Protein AF-A0A2U1S8W3-F1 (afdb_monomer_lite)

Organism: NCBI:txid190976

Foldseek 3Di:
DDPDDDDPPPPDQAPQAQFWKWKAKPNDIDTFGAHRRNDTDDDDDDDFDKIKMWIDGDPDIDIDIDGHHDD

Structure (mmCIF, N/CA/C/O backbone):
data_AF-A0A2U1S8W3-F1
#
_entry.id   AF-A0A2U1S8W3-F1
#
loop_
_atom_site.group_PDB
_atom_site.id
_atom_site.type_symbol
_atom_site.label_atom_id
_atom_site.label_alt_id
_atom_site.label_comp_id
_atom_site.label_asym_id
_atom_site.label_entity_id
_atom_site.label_seq_id
_atom_site.pdbx_PDB_ins_code
_atom_site.Cartn_x
_atom_site.Cartn_y
_atom_site.Cartn_z
_atom_site.occupancy
_atom_site.B_iso_or_equiv
_atom_site.auth_seq_id
_atom_site.auth_comp_id
_atom_site.auth_asym_id
_atom_site.auth_atom_id
_atom_site.pdbx_PDB_model_num
ATOM 1 N N . MET A 1 1 ? 46.338 1.115 -22.346 1.00 47.25 1 MET A N 1
ATOM 2 C CA . MET A 1 1 ? 44.895 0.799 -22.418 1.00 47.25 1 MET A CA 1
ATOM 3 C C . MET A 1 1 ? 44.224 1.450 -21.224 1.00 47.25 1 MET A C 1
ATOM 5 O O . MET A 1 1 ? 44.636 1.178 -20.106 1.00 47.25 1 MET A O 1
ATOM 9 N N . ASN A 1 2 ? 43.279 2.358 -21.462 1.00 41.34 2 ASN A N 1
ATOM 10 C CA . ASN A 1 2 ? 42.504 3.006 -20.406 1.00 41.34 2 ASN A CA 1
ATOM 11 C C . ASN A 1 2 ? 41.436 2.011 -19.931 1.00 41.34 2 ASN A C 1
ATOM 13 O O . ASN A 1 2 ? 40.555 1.655 -20.711 1.00 41.34 2 ASN A O 1
ATOM 17 N N . VAL A 1 3 ? 41.530 1.530 -18.692 1.00 52.12 3 VAL A N 1
ATOM 18 C CA . VAL A 1 3 ? 40.510 0.659 -18.086 1.00 52.12 3 VAL A CA 1
ATOM 19 C C . VAL A 1 3 ? 39.401 1.524 -17.488 1.00 52.12 3 VAL A C 1
ATOM 21 O O . VAL A 1 3 ? 39.311 1.728 -16.285 1.00 52.12 3 VAL A O 1
ATOM 24 N N . ASN A 1 4 ? 38.567 2.089 -18.358 1.00 54.78 4 ASN A N 1
ATOM 25 C CA . ASN A 1 4 ? 37.321 2.719 -17.936 1.00 54.78 4 ASN A CA 1
ATOM 26 C C . ASN A 1 4 ? 36.245 1.640 -17.780 1.00 54.78 4 ASN A C 1
ATOM 28 O O . ASN A 1 4 ? 36.024 0.879 -18.719 1.00 54.78 4 ASN A O 1
ATOM 32 N N . GLY A 1 5 ? 35.520 1.641 -16.658 1.00 57.50 5 GLY A N 1
ATOM 33 C CA . GLY A 1 5 ? 34.145 1.131 -16.674 1.00 57.50 5 GLY A CA 1
ATOM 34 C C . GLY A 1 5 ? 33.773 0.062 -15.654 1.00 57.50 5 GLY A C 1
ATOM 35 O O . GLY A 1 5 ? 33.095 -0.893 -16.013 1.00 57.50 5 GLY A O 1
ATOM 36 N N . VAL A 1 6 ? 34.113 0.243 -14.378 1.00 58.09 6 VAL A N 1
ATOM 37 C CA . VAL A 1 6 ? 33.286 -0.340 -13.311 1.00 58.09 6 VAL A CA 1
ATOM 38 C C . VAL A 1 6 ? 32.625 0.767 -12.509 1.00 58.09 6 VAL A C 1
ATOM 40 O O . VAL A 1 6 ? 33.198 1.385 -11.619 1.00 58.09 6 VAL A O 1
ATOM 43 N N . SER A 1 7 ? 31.368 1.000 -12.846 1.00 54.66 7 SER A N 1
ATOM 44 C CA . SER A 1 7 ? 30.349 1.404 -11.892 1.00 54.66 7 SER A CA 1
ATOM 45 C C . SER A 1 7 ? 29.159 0.506 -12.204 1.00 54.66 7 SER A C 1
ATOM 47 O O . SER A 1 7 ? 28.534 0.712 -13.242 1.00 54.66 7 SER A O 1
ATOM 49 N N . PRO A 1 8 ? 28.880 -0.544 -11.412 1.00 50.78 8 PRO A N 1
ATOM 50 C CA . PRO A 1 8 ? 27.614 -1.244 -11.533 1.00 50.78 8 PRO A CA 1
ATOM 51 C C . PRO A 1 8 ? 26.520 -0.240 -11.172 1.00 50.78 8 PRO A C 1
ATOM 53 O O . PRO A 1 8 ? 26.265 0.046 -10.004 1.00 50.78 8 PRO A O 1
ATOM 56 N N . THR A 1 9 ? 25.917 0.366 -12.187 1.00 54.34 9 THR A N 1
ATOM 57 C CA . THR A 1 9 ? 24.664 1.086 -12.028 1.00 54.34 9 THR A CA 1
ATOM 58 C C . THR A 1 9 ? 23.605 0.023 -11.800 1.00 54.34 9 THR A C 1
ATOM 60 O O . THR A 1 9 ? 23.253 -0.724 -12.711 1.00 54.34 9 THR A O 1
ATOM 63 N N . PHE A 1 10 ? 23.139 -0.098 -10.560 1.00 53.00 10 PHE A N 1
ATOM 64 C CA . PHE A 1 10 ? 21.920 -0.841 -10.283 1.00 53.00 10 PHE A CA 1
ATOM 65 C C . PHE A 1 10 ? 20.777 -0.088 -10.972 1.00 53.00 10 PHE A C 1
ATOM 67 O O . PHE A 1 10 ? 20.304 0.940 -10.490 1.00 53.00 10 PHE A O 1
ATOM 74 N N . GLU A 1 11 ? 20.399 -0.574 -12.151 1.00 55.09 11 GLU A N 1
ATOM 75 C CA . GLU A 1 11 ? 19.174 -0.214 -12.856 1.00 55.09 11 GLU A CA 1
ATOM 76 C C . GLU A 1 11 ? 17.985 -0.469 -11.925 1.00 55.09 11 GLU A C 1
ATOM 78 O O . GLU A 1 11 ? 17.586 -1.615 -11.745 1.00 55.09 11 GLU A O 1
ATOM 83 N N . SER A 1 12 ? 17.462 0.577 -11.279 1.00 50.16 12 SER A N 1
ATOM 84 C CA . SER 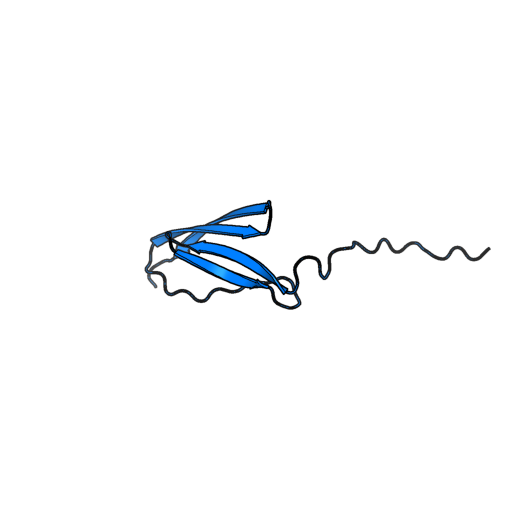A 1 12 ? 16.056 0.675 -10.847 1.00 50.16 12 SER A CA 1
ATOM 85 C C . SER A 1 12 ? 15.792 2.009 -10.131 1.00 50.16 12 SER A C 1
ATOM 87 O O . SER A 1 12 ? 15.349 2.029 -8.983 1.00 50.16 12 SER A O 1
ATOM 89 N N . SER A 1 13 ? 16.046 3.150 -10.775 1.00 49.03 13 SER A N 1
ATOM 90 C CA . SER A 1 13 ? 15.633 4.458 -10.227 1.00 49.03 13 SER A CA 1
ATOM 91 C C . SER A 1 13 ? 14.378 5.043 -10.891 1.00 49.03 13 SER A C 1
ATOM 93 O O . SER A 1 13 ? 14.000 6.174 -10.598 1.00 49.03 13 SER A O 1
ATOM 95 N N . SER A 1 14 ? 13.696 4.282 -11.756 1.00 54.56 14 SER A N 1
ATOM 96 C CA . SER A 1 14 ? 12.517 4.763 -12.499 1.00 54.56 14 SER A CA 1
ATOM 97 C C . SER A 1 14 ? 11.576 3.657 -13.008 1.00 54.56 14 SER A C 1
ATOM 99 O O . SER A 1 14 ? 10.786 3.893 -13.917 1.00 54.56 14 SER A O 1
ATOM 101 N N . SER A 1 15 ? 11.605 2.456 -12.425 1.00 64.00 15 SER A N 1
ATOM 102 C CA . SER A 1 15 ? 10.880 1.279 -12.943 1.00 64.00 15 SER A CA 1
ATOM 103 C C . SER A 1 15 ? 9.363 1.286 -12.722 1.00 64.00 15 SER A C 1
ATOM 105 O O . SER A 1 15 ? 8.683 0.390 -13.207 1.00 64.00 15 SER A O 1
ATOM 107 N N . LEU A 1 16 ? 8.818 2.287 -12.025 1.00 65.50 16 LEU A N 1
ATOM 108 C CA . LEU A 1 16 ? 7.383 2.387 -11.759 1.00 65.50 16 LEU A CA 1
ATOM 109 C C . LEU A 1 16 ? 6.844 3.811 -11.904 1.00 65.50 16 LEU A C 1
ATOM 111 O O . LEU A 1 16 ? 5.843 4.103 -11.279 1.00 65.50 16 LEU A O 1
ATOM 115 N N . LYS A 1 17 ? 7.469 4.746 -12.629 1.00 78.31 17 LYS A N 1
ATOM 116 C CA . LYS A 1 17 ? 6.920 6.115 -12.771 1.00 78.31 17 LYS A CA 1
ATOM 117 C C . LYS A 1 17 ? 5.759 6.144 -13.770 1.00 78.31 17 LYS A C 1
ATOM 119 O O . LYS A 1 17 ? 5.940 5.738 -14.909 1.00 78.31 17 LYS A O 1
ATOM 124 N N . GLY A 1 18 ? 4.627 6.747 -13.395 1.00 79.06 18 GLY A N 1
ATOM 125 C CA . GLY A 1 18 ? 3.475 6.895 -14.298 1.00 79.06 18 GLY A CA 1
ATOM 126 C C . GLY A 1 18 ? 2.689 5.600 -14.516 1.00 79.06 18 GLY A C 1
ATOM 127 O O . GLY A 1 18 ? 1.812 5.543 -15.373 1.00 79.06 18 GLY A O 1
ATOM 128 N N . GLU A 1 19 ? 2.986 4.580 -13.720 1.00 86.31 19 GLU A N 1
ATOM 129 C CA . GLU A 1 19 ? 2.336 3.283 -13.745 1.00 86.31 19 GLU A CA 1
ATOM 130 C C . GLU A 1 19 ? 1.027 3.317 -12.958 1.00 86.31 19 GLU A C 1
ATOM 132 O O . GLU A 1 19 ? 0.914 3.967 -11.915 1.00 86.31 19 GLU A O 1
ATOM 137 N N . THR A 1 20 ? 0.022 2.597 -13.451 1.00 88.94 20 THR A N 1
ATOM 138 C CA . THR A 1 20 ? -1.271 2.497 -12.766 1.00 88.94 20 THR A CA 1
ATOM 139 C C . THR A 1 20 ? -1.256 1.323 -11.800 1.00 88.94 20 THR A C 1
ATOM 141 O O . THR A 1 20 ? -1.212 0.165 -12.208 1.00 88.94 20 THR A O 1
ATOM 144 N N . VAL A 1 21 ? -1.350 1.622 -10.510 1.00 89.50 21 VAL A N 1
ATOM 145 C CA . VAL A 1 21 ? -1.472 0.635 -9.436 1.00 89.50 21 VAL A CA 1
ATOM 146 C C . VAL A 1 21 ? -2.923 0.582 -8.986 1.00 89.50 21 VAL A C 1
ATOM 148 O O . VAL A 1 21 ? -3.531 1.615 -8.696 1.00 89.50 21 VAL A O 1
ATOM 151 N N . THR A 1 22 ? -3.478 -0.623 -8.898 1.00 91.44 22 THR A N 1
ATOM 152 C CA . THR A 1 22 ? -4.834 -0.842 -8.388 1.00 91.44 22 THR A CA 1
ATOM 153 C C . THR A 1 22 ? -4.759 -1.339 -6.953 1.00 91.44 22 THR A C 1
ATOM 155 O O . THR A 1 22 ? -4.179 -2.391 -6.683 1.00 91.44 22 THR A O 1
ATOM 158 N N . MET A 1 23 ? -5.338 -0.579 -6.029 1.00 91.50 23 MET A N 1
ATOM 159 C CA . MET A 1 23 ? -5.372 -0.876 -4.601 1.00 91.50 23 MET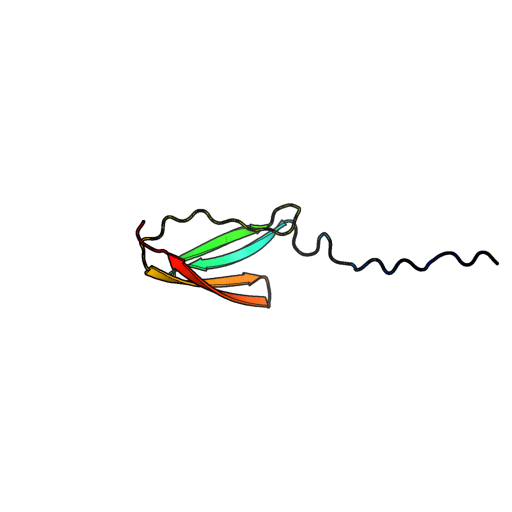 A CA 1
ATOM 160 C C . MET A 1 23 ? -6.792 -1.220 -4.169 1.00 91.50 23 MET A C 1
ATOM 162 O O . MET A 1 23 ? -7.694 -0.405 -4.318 1.00 91.50 23 MET A O 1
ATOM 166 N N . ASN A 1 24 ? -6.993 -2.405 -3.610 1.00 89.75 24 ASN A N 1
ATOM 167 C CA . ASN A 1 24 ? -8.239 -2.786 -2.964 1.00 89.75 24 ASN A CA 1
ATOM 168 C C . ASN A 1 24 ? -8.141 -2.498 -1.463 1.00 89.75 24 ASN A C 1
ATOM 170 O O . ASN A 1 24 ? -7.269 -3.049 -0.786 1.00 89.75 24 ASN A O 1
ATOM 174 N N . VAL A 1 25 ? -9.039 -1.659 -0.951 1.00 89.12 25 VAL A N 1
ATOM 175 C CA . VAL A 1 25 ? -9.147 -1.324 0.473 1.00 89.12 25 VAL A CA 1
ATOM 176 C C . VAL A 1 25 ? -10.583 -1.575 0.912 1.00 89.12 25 VAL A C 1
ATOM 178 O O . VAL A 1 25 ? -11.503 -0.936 0.412 1.00 89.12 25 VAL A O 1
ATOM 181 N N . ASN A 1 26 ? -10.786 -2.520 1.835 1.00 84.69 26 ASN A N 1
ATOM 182 C CA . ASN A 1 26 ? -12.114 -2.878 2.356 1.00 84.69 26 ASN A CA 1
ATOM 183 C C . ASN A 1 26 ? -13.159 -3.229 1.264 1.00 84.69 26 ASN A C 1
ATOM 185 O O . ASN A 1 26 ? -14.345 -2.953 1.418 1.00 84.69 26 ASN A O 1
ATOM 189 N N . GLY A 1 27 ? -12.719 -3.798 0.135 1.00 85.19 27 GLY A N 1
ATOM 190 C CA . GLY A 1 27 ? -13.585 -4.139 -1.002 1.00 85.19 27 GLY A CA 1
ATOM 191 C C . GLY A 1 27 ? -13.795 -3.010 -2.019 1.00 85.19 27 GLY A C 1
ATOM 192 O O . GLY A 1 27 ? -14.446 -3.235 -3.038 1.00 85.19 27 GLY A O 1
ATOM 193 N N . VAL A 1 28 ? -13.241 -1.816 -1.782 1.00 87.94 28 VAL A N 1
ATOM 194 C CA . VAL A 1 28 ? -13.268 -0.693 -2.727 1.00 87.94 28 VAL A CA 1
ATOM 195 C C . VAL A 1 28 ? -11.958 -0.651 -3.511 1.00 87.94 28 VAL A C 1
ATOM 197 O O . VAL A 1 28 ? -10.875 -0.593 -2.924 1.00 87.94 28 VAL A O 1
ATOM 200 N N . LEU A 1 29 ? -12.050 -0.661 -4.845 1.00 91.06 29 LEU A N 1
ATOM 201 C CA . LEU A 1 29 ? -10.891 -0.552 -5.730 1.00 91.06 29 LEU A CA 1
ATOM 202 C C . LEU A 1 29 ? -10.548 0.913 -6.023 1.00 91.06 29 LEU A C 1
ATOM 204 O O . LEU A 1 29 ? -11.390 1.694 -6.462 1.00 91.06 29 LEU A O 1
ATOM 208 N N . TYR A 1 30 ? -9.274 1.251 -5.857 1.00 90.25 30 TYR A N 1
ATOM 209 C CA . TYR A 1 30 ? -8.696 2.558 -6.130 1.00 90.25 30 TYR A CA 1
ATOM 210 C C . TYR A 1 30 ? -7.543 2.429 -7.120 1.00 90.25 30 TYR A C 1
ATOM 212 O O . TYR A 1 30 ? -6.512 1.837 -6.806 1.00 90.25 30 TYR A O 1
ATOM 220 N N . SER A 1 31 ? -7.672 3.048 -8.290 1.00 92.31 31 SER A N 1
ATOM 221 C CA . SER A 1 31 ? -6.575 3.152 -9.255 1.00 92.31 31 SER A CA 1
ATOM 222 C C . SER A 1 31 ? -5.784 4.433 -9.003 1.00 92.31 31 SER A C 1
ATOM 224 O O . SER A 1 31 ? -6.344 5.533 -9.017 1.00 92.31 31 SER A O 1
ATOM 226 N N . LYS A 1 32 ? -4.480 4.311 -8.751 1.00 91.56 32 LYS A N 1
ATOM 227 C CA . LYS A 1 32 ? -3.572 5.448 -8.562 1.00 91.56 32 LYS A CA 1
ATOM 228 C C . LYS A 1 32 ? -2.389 5.347 -9.503 1.00 91.56 32 LYS A C 1
ATOM 230 O O . LYS A 1 32 ? -1.808 4.283 -9.672 1.00 91.56 32 LYS A O 1
ATOM 235 N N . ILE A 1 33 ? -2.033 6.491 -10.072 1.00 88.94 33 ILE A N 1
ATOM 236 C CA . ILE A 1 33 ? -0.831 6.636 -10.880 1.00 88.94 33 ILE A CA 1
ATOM 237 C C . ILE A 1 33 ? 0.322 6.957 -9.936 1.00 88.94 33 ILE A C 1
ATOM 239 O O . ILE A 1 33 ? 0.223 7.851 -9.090 1.00 88.94 33 ILE A O 1
ATOM 243 N N . THR A 1 34 ? 1.403 6.211 -10.062 1.00 88.50 34 THR A N 1
ATOM 244 C CA . THR A 1 34 ? 2.640 6.440 -9.322 1.00 88.50 34 THR A CA 1
ATOM 245 C C . THR A 1 34 ? 3.332 7.724 -9.777 1.00 88.50 34 THR A C 1
ATOM 247 O O . THR A 1 34 ? 3.381 8.074 -10.959 1.00 88.50 34 THR A O 1
ATOM 250 N N . ASN A 1 35 ? 3.906 8.448 -8.822 1.00 84.69 35 ASN A N 1
ATOM 251 C CA . ASN A 1 35 ? 4.639 9.678 -9.100 1.00 84.69 35 ASN A CA 1
ATOM 252 C C . ASN A 1 35 ? 6.038 9.405 -9.695 1.00 84.69 35 ASN A C 1
ATOM 254 O O . ASN A 1 35 ? 6.410 8.270 -9.989 1.00 84.69 35 ASN A O 1
ATOM 258 N N . ALA A 1 36 ? 6.843 10.461 -9.860 1.00 84.94 36 ALA A N 1
ATOM 259 C CA . ALA A 1 36 ? 8.195 10.370 -10.420 1.00 84.94 36 ALA A CA 1
ATOM 260 C C . ALA A 1 36 ? 9.149 9.435 -9.656 1.00 84.94 36 ALA A C 1
ATOM 262 O O . ALA A 1 36 ? 10.112 8.959 -10.249 1.00 84.94 36 ALA A O 1
ATOM 263 N N . ASN A 1 37 ? 8.848 9.148 -8.389 1.00 82.88 37 ASN A N 1
ATOM 264 C CA . ASN A 1 37 ? 9.612 8.252 -7.526 1.00 82.88 37 ASN A CA 1
ATOM 265 C C . ASN A 1 37 ? 8.992 6.843 -7.445 1.00 82.88 37 ASN A C 1
ATOM 267 O O . ASN A 1 37 ? 9.402 6.049 -6.606 1.00 82.88 37 ASN A O 1
ATOM 271 N N . GLY A 1 38 ? 7.969 6.537 -8.255 1.00 81.75 38 GLY A N 1
ATOM 272 C CA . GLY A 1 38 ? 7.257 5.256 -8.203 1.00 81.75 38 GLY A CA 1
ATOM 273 C C . GLY A 1 38 ? 6.276 5.123 -7.032 1.00 81.75 38 GLY A C 1
ATOM 274 O O . GLY A 1 38 ? 5.820 4.023 -6.740 1.00 81.75 38 GLY A O 1
ATOM 275 N N . ILE A 1 39 ? 5.934 6.221 -6.348 1.00 83.31 39 ILE A N 1
ATOM 276 C CA . ILE A 1 39 ? 5.063 6.194 -5.164 1.00 83.31 39 ILE A CA 1
ATOM 277 C C . ILE A 1 39 ? 3.625 6.515 -5.577 1.00 83.31 39 ILE A C 1
ATOM 279 O O . ILE A 1 39 ? 3.356 7.586 -6.124 1.00 83.31 39 ILE A O 1
ATOM 283 N N . ALA A 1 40 ? 2.696 5.607 -5.278 1.00 85.25 40 ALA A N 1
ATOM 284 C CA . ALA A 1 40 ? 1.258 5.852 -5.337 1.00 85.25 40 ALA A CA 1
ATOM 285 C C . ALA A 1 40 ? 0.730 6.181 -3.932 1.00 85.25 40 ALA A C 1
ATOM 287 O O . ALA A 1 40 ? 1.032 5.478 -2.969 1.00 85.25 40 ALA A O 1
ATOM 288 N N . SER A 1 41 ? -0.070 7.240 -3.812 1.00 85.81 41 SER A N 1
ATOM 289 C CA . SER A 1 41 ? -0.657 7.666 -2.536 1.00 85.81 41 SER A CA 1
ATOM 290 C C . SER A 1 41 ? -2.182 7.687 -2.620 1.00 85.81 41 SER A C 1
ATOM 292 O O . SER A 1 41 ? -2.767 8.136 -3.611 1.00 85.81 41 SER A O 1
ATOM 294 N N . LEU A 1 42 ? -2.832 7.206 -1.562 1.00 85.75 42 LEU A N 1
ATOM 295 C CA . LEU A 1 42 ? -4.281 7.164 -1.420 1.00 85.75 42 LEU A CA 1
ATOM 296 C C . LEU A 1 42 ? -4.665 7.841 -0.103 1.00 85.75 42 LEU A C 1
ATOM 298 O O . LEU A 1 42 ? -4.233 7.406 0.957 1.00 85.75 42 LEU A O 1
ATOM 302 N N . ASN A 1 43 ? -5.476 8.894 -0.191 1.00 86.88 43 ASN A N 1
ATOM 303 C CA . ASN A 1 43 ? -6.142 9.474 0.971 1.00 86.88 43 ASN A CA 1
ATOM 304 C C . ASN A 1 43 ? -7.464 8.729 1.164 1.00 86.88 43 ASN A C 1
ATOM 306 O O . ASN A 1 43 ? -8.254 8.648 0.220 1.00 86.88 43 ASN A O 1
ATOM 310 N N . ILE A 1 44 ? -7.667 8.160 2.348 1.00 84.69 44 ILE A N 1
ATOM 311 C CA . ILE A 1 44 ? -8.880 7.438 2.719 1.00 84.69 44 ILE A CA 1
ATOM 312 C C . ILE A 1 44 ? -9.157 7.658 4.203 1.00 84.69 44 ILE A C 1
ATOM 314 O O . ILE A 1 44 ? -8.259 7.508 5.031 1.00 84.69 44 ILE A O 1
ATOM 318 N N . ASP A 1 45 ? -10.404 7.986 4.522 1.00 86.25 45 ASP A N 1
ATOM 319 C CA . ASP A 1 45 ? -10.877 8.081 5.896 1.00 86.25 45 ASP A CA 1
ATOM 320 C C . ASP A 1 45 ? -11.392 6.707 6.323 1.00 86.25 45 ASP A C 1
ATOM 322 O O . ASP A 1 45 ? -12.439 6.240 5.868 1.00 86.25 45 ASP A O 1
ATOM 326 N N . LEU A 1 46 ? -10.612 6.024 7.158 1.00 84.94 46 LEU A N 1
ATOM 327 C CA . LEU A 1 46 ? -10.973 4.729 7.722 1.00 84.94 46 LEU A CA 1
ATOM 328 C C . LEU A 1 46 ? -11.322 4.899 9.193 1.00 84.94 46 LEU A C 1
ATOM 330 O O . LEU A 1 46 ? -10.600 5.554 9.944 1.00 84.94 46 LEU A O 1
ATOM 334 N N . LEU A 1 47 ? -12.417 4.263 9.603 1.00 88.31 47 LEU A N 1
ATOM 335 C CA . LEU A 1 47 ? -12.727 4.119 11.017 1.00 88.31 47 LEU A CA 1
ATOM 336 C C . LEU A 1 47 ? -11.654 3.255 11.701 1.00 88.31 47 LEU A C 1
ATOM 338 O O . LEU A 1 47 ? -10.947 2.490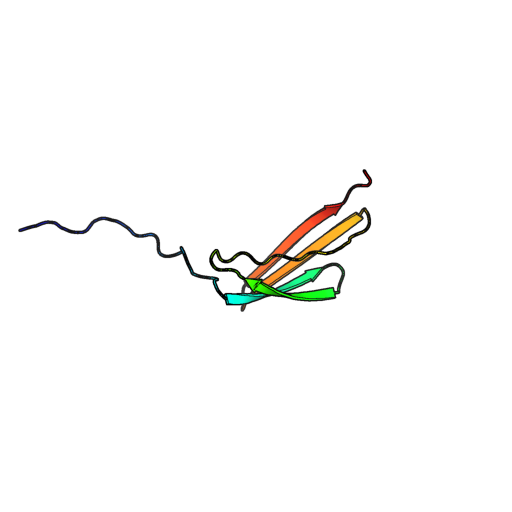 11.039 1.00 88.31 47 LEU A O 1
ATOM 342 N N . PRO A 1 48 ? -11.512 3.343 13.026 1.00 91.31 48 PRO A N 1
ATOM 343 C CA . PRO A 1 48 ? -10.629 2.452 13.757 1.00 91.31 48 PRO A CA 1
ATOM 344 C C . PRO A 1 48 ? -10.986 0.981 13.541 1.00 91.31 48 PRO A C 1
ATOM 346 O O . PRO A 1 48 ? -12.145 0.572 13.597 1.00 91.31 48 PRO A O 1
ATOM 349 N N . GLY A 1 49 ? -9.969 0.172 13.261 1.00 90.00 49 GLY A N 1
ATOM 350 C CA . GLY A 1 49 ? -10.150 -1.200 12.814 1.00 90.00 49 GLY A CA 1
ATOM 351 C C . GLY A 1 49 ? -8.911 -1.776 12.140 1.00 90.00 49 GLY A C 1
ATOM 352 O O . GLY A 1 49 ? -7.873 -1.124 12.007 1.00 90.00 49 GLY A O 1
ATOM 353 N N . LYS A 1 50 ? -9.014 -3.039 11.719 1.00 90.94 50 LYS A N 1
ATOM 354 C CA . LYS A 1 50 ? -7.976 -3.731 10.947 1.00 90.94 50 LYS A CA 1
ATOM 355 C C . LYS A 1 50 ? -8.437 -3.886 9.509 1.00 90.94 50 LYS A C 1
ATOM 357 O O . LYS A 1 50 ? -9.501 -4.448 9.270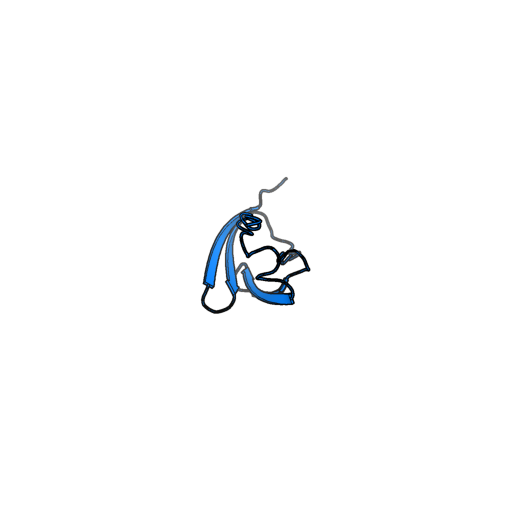 1.00 90.94 50 LYS A O 1
ATOM 362 N N . TYR A 1 51 ? -7.605 -3.453 8.570 1.00 88.75 51 TYR A N 1
ATOM 363 C CA . TYR A 1 51 ? -7.904 -3.515 7.145 1.00 88.75 51 TYR A CA 1
ATOM 364 C C . TYR A 1 51 ? -6.789 -4.230 6.405 1.00 88.75 51 TYR A C 1
ATOM 366 O O . TYR A 1 51 ? -5.606 -3.967 6.625 1.00 88.75 51 TYR A O 1
ATOM 374 N N . ILE A 1 52 ? -7.182 -5.121 5.503 1.00 90.06 52 ILE A N 1
ATOM 375 C CA . ILE A 1 52 ? -6.275 -5.714 4.528 1.00 90.06 52 ILE A CA 1
ATOM 376 C C . ILE A 1 52 ? -6.304 -4.809 3.302 1.00 90.06 52 ILE A C 1
ATOM 378 O O . ILE A 1 52 ? -7.369 -4.541 2.742 1.00 90.06 52 ILE A O 1
ATOM 382 N N . ILE A 1 53 ? -5.132 -4.333 2.909 1.00 90.25 53 ILE A N 1
ATOM 383 C CA . ILE A 1 53 ? -4.919 -3.561 1.694 1.00 90.25 53 ILE A CA 1
ATOM 384 C C . ILE A 1 53 ? -4.162 -4.447 0.724 1.00 90.25 53 ILE A C 1
ATOM 386 O O . ILE A 1 53 ? -3.106 -4.977 1.062 1.00 90.25 53 ILE A O 1
ATOM 390 N N . THR A 1 54 ? -4.674 -4.575 -0.492 1.00 90.75 54 THR A N 1
ATOM 391 C CA . THR A 1 54 ? -3.994 -5.300 -1.567 1.00 90.75 54 THR A CA 1
ATOM 392 C C . THR A 1 54 ? -3.653 -4.326 -2.676 1.00 90.75 54 THR A C 1
ATOM 394 O O . THR A 1 54 ? -4.547 -3.677 -3.202 1.00 90.75 54 THR A O 1
ATOM 397 N N . ALA A 1 55 ? -2.382 -4.226 -3.046 1.00 89.44 55 ALA A N 1
ATOM 398 C CA . ALA A 1 55 ? -1.927 -3.464 -4.199 1.00 89.44 55 ALA A CA 1
ATOM 399 C C . ALA A 1 55 ? -1.539 -4.424 -5.326 1.00 89.44 55 ALA A C 1
ATOM 401 O O . ALA A 1 55 ? -0.868 -5.430 -5.098 1.00 89.44 55 ALA A O 1
ATOM 402 N N . SER A 1 56 ? -1.965 -4.107 -6.542 1.00 87.94 56 SER A N 1
ATOM 403 C CA . SER A 1 56 ? -1.699 -4.896 -7.741 1.00 87.94 56 SER A CA 1
ATOM 404 C C . SER A 1 56 ? -1.165 -4.010 -8.862 1.00 87.94 56 SER A C 1
ATOM 406 O O . SER A 1 56 ? -1.680 -2.915 -9.107 1.00 87.94 56 SER A O 1
ATOM 408 N N . HIS A 1 57 ? -0.114 -4.486 -9.523 1.00 84.62 57 HIS A N 1
ATOM 409 C CA . HIS A 1 57 ? 0.516 -3.857 -10.681 1.00 84.62 57 HIS A CA 1
ATOM 410 C C . HIS A 1 57 ? 0.967 -4.954 -11.651 1.00 84.62 57 HIS A C 1
ATOM 412 O O . HIS A 1 57 ? 1.833 -5.768 -11.330 1.00 84.62 57 HIS A O 1
ATOM 418 N N . GLY A 1 58 ? 0.325 -5.029 -12.819 1.00 84.00 58 GLY A N 1
ATOM 419 C CA . GLY A 1 58 ? 0.544 -6.119 -13.772 1.00 84.00 58 GLY A CA 1
ATOM 420 C C . GLY A 1 58 ? 0.265 -7.493 -13.148 1.00 84.00 58 GLY A C 1
ATOM 421 O O . GLY A 1 58 ? -0.838 -7.756 -12.677 1.00 84.00 58 GLY A O 1
ATOM 422 N N . THR A 1 59 ? 1.271 -8.370 -13.138 1.00 83.12 59 THR A N 1
ATOM 423 C CA . THR A 1 59 ? 1.206 -9.702 -12.507 1.00 83.12 59 THR A CA 1
ATOM 424 C C . THR A 1 59 ? 1.623 -9.698 -11.036 1.00 83.12 59 THR A C 1
ATOM 426 O O . THR A 1 59 ? 1.487 -10.717 -10.360 1.00 83.12 59 THR A O 1
ATOM 429 N N . ALA A 1 60 ? 2.167 -8.587 -10.536 1.00 83.81 60 ALA A N 1
ATOM 430 C CA . ALA A 1 60 ? 2.605 -8.464 -9.158 1.00 83.81 60 ALA A CA 1
ATOM 431 C C . ALA A 1 60 ? 1.427 -8.053 -8.272 1.00 83.81 60 ALA A C 1
ATOM 433 O O . ALA A 1 60 ? 0.741 -7.063 -8.529 1.00 83.81 60 ALA A O 1
ATOM 434 N N . VAL A 1 61 ? 1.216 -8.810 -7.199 1.00 87.88 61 VAL A N 1
ATOM 435 C CA . VAL A 1 61 ? 0.215 -8.514 -6.175 1.00 87.88 61 VAL A CA 1
ATOM 436 C C . VAL A 1 61 ? 0.897 -8.577 -4.821 1.00 87.88 61 VAL A C 1
ATOM 438 O O . VAL A 1 61 ? 1.590 -9.543 -4.510 1.00 87.88 61 VAL A O 1
ATOM 441 N N . THR A 1 62 ? 0.703 -7.544 -4.014 1.00 88.81 62 THR A N 1
ATOM 442 C CA . THR A 1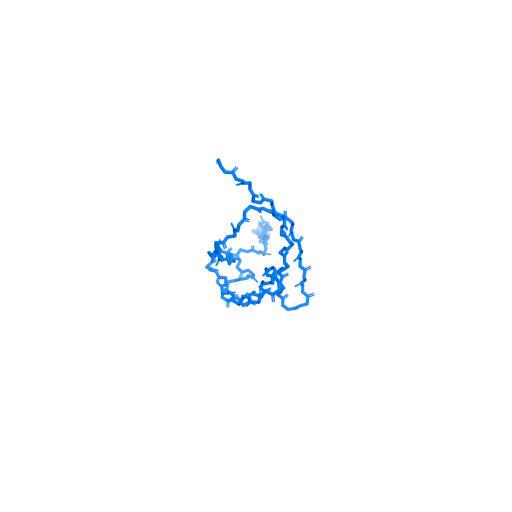 62 ? 1.196 -7.478 -2.641 1.00 88.81 62 THR A CA 1
ATOM 443 C C . THR A 1 62 ? 0.066 -7.085 -1.705 1.00 88.81 62 THR A C 1
ATOM 445 O O . THR A 1 62 ? -0.852 -6.360 -2.088 1.00 88.81 62 THR A O 1
ATOM 448 N N . SER A 1 63 ? 0.115 -7.562 -0.468 1.00 87.38 63 SER A N 1
ATOM 449 C CA . SER A 1 63 ? -0.895 -7.266 0.543 1.00 87.38 63 SER A CA 1
ATOM 450 C C . SER A 1 63 ? -0.250 -6.829 1.844 1.00 87.38 63 SER A C 1
ATOM 452 O O . SER A 1 63 ? 0.718 -7.440 2.292 1.00 87.38 63 SER A O 1
ATOM 454 N N . ASN A 1 64 ? -0.827 -5.813 2.472 1.00 85.56 64 ASN A N 1
ATOM 455 C CA . ASN A 1 64 ? -0.420 -5.321 3.775 1.00 85.56 64 ASN A CA 1
ATOM 456 C C . ASN A 1 64 ?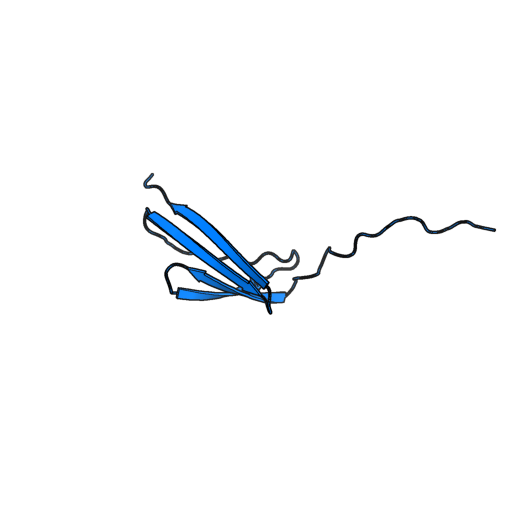 -1.635 -5.196 4.699 1.00 85.56 64 ASN A C 1
ATOM 458 O O . ASN A 1 64 ? -2.747 -4.934 4.245 1.00 85.56 64 ASN A O 1
ATOM 462 N N . ILE A 1 65 ? -1.421 -5.368 6.000 1.00 87.69 65 ILE A N 1
ATOM 463 C CA . ILE A 1 65 ? -2.456 -5.193 7.018 1.00 87.69 65 ILE A CA 1
ATOM 464 C C . ILE A 1 65 ? -2.176 -3.885 7.743 1.00 87.69 65 ILE A C 1
ATOM 466 O O . ILE A 1 65 ? -1.140 -3.737 8.388 1.00 87.69 65 ILE A O 1
ATOM 470 N N . ILE A 1 66 ? -3.121 -2.953 7.676 1.00 87.31 66 ILE A N 1
ATOM 471 C CA . ILE A 1 66 ? -3.073 -1.722 8.463 1.00 87.31 66 ILE A CA 1
ATOM 472 C C . ILE A 1 66 ? -4.017 -1.838 9.660 1.00 87.31 66 ILE A C 1
ATOM 474 O O . ILE A 1 66 ? -5.081 -2.453 9.582 1.00 87.31 66 ILE A O 1
ATOM 478 N N . SER A 1 67 ? -3.614 -1.266 10.792 1.00 88.06 67 SER A N 1
ATOM 479 C CA . SER A 1 67 ? -4.441 -1.168 11.997 1.00 88.06 67 SER A CA 1
ATOM 480 C C . SER A 1 67 ? -4.619 0.304 12.343 1.00 88.06 67 SER A C 1
ATOM 482 O O . SER A 1 67 ? -3.664 0.951 12.768 1.00 88.06 67 SER A O 1
ATOM 484 N N . VAL A 1 68 ? -5.827 0.822 12.148 1.00 87.12 68 VAL A N 1
ATOM 485 C CA . VAL A 1 68 ? -6.216 2.180 12.538 1.00 87.12 68 VAL A CA 1
ATOM 486 C C . VAL A 1 68 ? -6.698 2.110 13.983 1.00 87.12 68 VAL A C 1
ATOM 488 O O . VAL A 1 68 ? -7.558 1.291 14.306 1.00 87.12 68 VAL A O 1
ATOM 491 N N . LYS A 1 69 ? -6.112 2.910 14.873 1.00 86.19 69 LYS A N 1
ATOM 492 C CA . LYS A 1 69 ? -6.504 2.974 16.287 1.00 86.19 69 LYS A CA 1
ATOM 493 C C . LYS A 1 69 ? -7.319 4.241 16.532 1.00 86.19 69 LYS A C 1
ATOM 495 O O . LYS A 1 69 ? -7.034 5.258 15.905 1.00 86.19 69 LYS A O 1
ATOM 500 N N . GLU A 1 70 ? -8.307 4.162 17.428 1.00 82.31 70 GLU A N 1
ATOM 501 C CA . GLU A 1 70 ? -8.921 5.365 18.005 1.00 82.31 70 GLU A CA 1
ATOM 502 C C . GLU A 1 70 ? -7.813 6.158 18.716 1.00 82.31 70 GLU A C 1
ATOM 504 O O . GLU A 1 70 ? -6.896 5.550 19.285 1.00 82.31 70 GLU A O 1
ATOM 509 N N . ASN A 1 71 ? -7.878 7.485 18.634 1.00 70.88 71 ASN A N 1
ATOM 510 C CA . ASN A 1 71 ? -6.914 8.384 19.266 1.00 70.88 71 ASN A CA 1
ATOM 511 C C . ASN A 1 71 ? -7.384 8.832 20.649 1.00 70.88 71 ASN A C 1
ATOM 513 O O . ASN A 1 71 ? -8.610 9.021 20.809 1.00 70.88 71 ASN A O 1
#

Secondary structure (DSSP, 8-state):
----------S-SSTTTT-EEEEEETTEEEEEE--TTS---------SEEEEEEEEETTEEEEEEEEEPP-

Radius of gyration: 18.13 Å; chains: 1; bounding box: 58×20×42 Å

pLDDT: mean 79.38, std 14.41, range [41.34, 92.31]

Sequence (71 aa):
MNVNGVSPTFESSSSLKGETVTMNVNGVLYSKITNANGIASLNIDLLPGKYIITASHGTAVTSNIISVKEN